Protein AF-M0ED87-F1 (afdb_monomer_lite)

Structure (mmCIF, N/CA/C/O backbone):
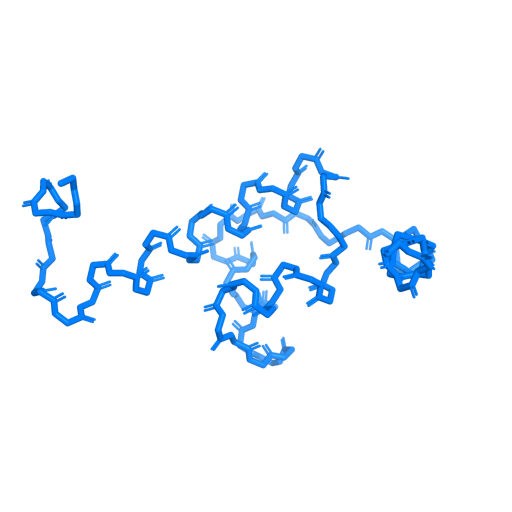data_AF-M0ED87-F1
#
_entry.id   AF-M0ED87-F1
#
loop_
_atom_site.group_PDB
_atom_site.id
_atom_site.type_symbol
_atom_site.label_atom_id
_atom_site.label_alt_id
_atom_site.label_comp_id
_atom_site.label_asym_id
_atom_site.label_entity_id
_atom_site.label_seq_id
_atom_site.pdbx_PDB_ins_code
_atom_site.Cartn_x
_atom_site.Cartn_y
_atom_site.Cartn_z
_atom_site.occupancy
_atom_site.B_iso_or_equiv
_atom_site.auth_seq_id
_atom_site.auth_comp_id
_atom_site.auth_asym_id
_atom_site.auth_atom_id
_atom_site.pdbx_PDB_model_num
ATOM 1 N N . MET A 1 1 ? -20.662 5.124 0.627 1.00 79.69 1 MET A N 1
ATOM 2 C CA . MET A 1 1 ? -19.974 4.117 -0.220 1.00 79.69 1 MET A CA 1
ATOM 3 C C . MET A 1 1 ? -19.106 3.208 0.634 1.00 79.69 1 MET A C 1
ATOM 5 O O . MET A 1 1 ? -19.333 2.009 0.614 1.00 79.69 1 MET A O 1
ATOM 9 N N . LEU A 1 2 ? -18.190 3.766 1.434 1.00 86.81 2 LEU A N 1
ATOM 10 C CA . LEU A 1 2 ? -17.340 2.991 2.347 1.00 86.81 2 LEU A CA 1
ATOM 11 C C . LEU A 1 2 ? -18.133 2.152 3.363 1.00 86.81 2 LEU A C 1
ATOM 13 O O . LEU A 1 2 ? -17.700 1.064 3.718 1.00 86.81 2 LEU A O 1
ATOM 17 N N . ASP A 1 3 ? -19.320 2.600 3.779 1.00 91.00 3 ASP A N 1
ATOM 18 C CA . ASP A 1 3 ? -20.142 1.902 4.781 1.00 91.00 3 ASP A CA 1
ATOM 19 C C . ASP A 1 3 ? -20.665 0.524 4.357 1.00 91.00 3 ASP A C 1
ATOM 21 O O . ASP A 1 3 ? -21.127 -0.232 5.206 1.00 91.00 3 ASP A O 1
ATOM 25 N N . ALA A 1 4 ? -20.577 0.189 3.065 1.00 92.25 4 ALA A N 1
ATOM 26 C CA . ALA A 1 4 ? -20.907 -1.138 2.549 1.00 92.25 4 ALA A CA 1
ATOM 27 C C . ALA A 1 4 ? -19.810 -2.184 2.828 1.00 92.25 4 ALA A C 1
ATOM 29 O O . ALA A 1 4 ? -20.040 -3.379 2.658 1.00 92.25 4 ALA A O 1
ATOM 30 N N . ILE A 1 5 ? -18.619 -1.750 3.249 1.00 93.69 5 ILE A N 1
ATOM 31 C CA . ILE A 1 5 ? -17.502 -2.635 3.576 1.00 93.69 5 ILE A CA 1
ATOM 32 C C . ILE A 1 5 ? -17.726 -3.210 4.970 1.00 93.69 5 ILE A C 1
ATOM 34 O O . ILE A 1 5 ? -17.902 -2.472 5.945 1.00 93.69 5 ILE A O 1
ATOM 38 N N . ALA A 1 6 ? -17.677 -4.538 5.063 1.00 94.19 6 ALA A N 1
ATOM 39 C CA . ALA A 1 6 ? -17.832 -5.295 6.301 1.00 94.19 6 ALA A CA 1
ATOM 40 C C . ALA A 1 6 ? -16.575 -5.206 7.195 1.00 94.19 6 ALA A C 1
ATOM 42 O O . ALA A 1 6 ? -15.947 -6.211 7.510 1.00 94.19 6 ALA A O 1
ATOM 43 N N . ALA A 1 7 ? -16.212 -3.984 7.591 1.00 94.62 7 ALA A N 1
ATOM 44 C CA . ALA A 1 7 ? -15.088 -3.662 8.464 1.00 94.62 7 ALA A CA 1
ATOM 45 C C . ALA A 1 7 ? -15.453 -2.523 9.439 1.00 94.62 7 ALA A C 1
ATOM 47 O O . ALA A 1 7 ? -16.391 -1.749 9.164 1.00 94.62 7 ALA A O 1
ATOM 48 N N . PRO A 1 8 ? -14.729 -2.388 10.568 1.00 97.19 8 PRO A N 1
ATOM 49 C CA . PRO A 1 8 ? -14.848 -1.233 11.453 1.00 97.19 8 PRO A CA 1
ATOM 50 C C . PRO A 1 8 ? -14.666 0.087 10.686 1.00 97.19 8 PRO A C 1
ATOM 52 O O . PRO A 1 8 ? -13.849 0.139 9.768 1.00 97.19 8 PRO A O 1
ATOM 55 N N . PRO A 1 9 ? -15.379 1.174 11.044 1.00 95.50 9 PRO A N 1
ATOM 56 C CA . PRO A 1 9 ? -15.323 2.437 10.303 1.00 95.50 9 PRO A CA 1
ATOM 57 C C . PRO A 1 9 ? -13.912 2.989 10.070 1.00 95.50 9 PRO A C 1
ATOM 59 O O . PRO A 1 9 ? -13.651 3.532 9.002 1.00 95.50 9 PRO A O 1
ATOM 62 N N . ALA A 1 10 ? -13.010 2.807 11.039 1.00 96.19 10 ALA A N 1
ATOM 63 C CA . ALA A 1 10 ? -11.624 3.266 10.961 1.00 96.19 10 ALA A CA 1
ATOM 64 C C . ALA A 1 10 ? -10.788 2.532 9.895 1.00 96.19 10 ALA A C 1
ATOM 66 O O . ALA A 1 10 ? -9.836 3.106 9.375 1.00 96.19 10 ALA A O 1
ATOM 67 N N . ASP A 1 11 ? -11.168 1.304 9.531 1.00 96.50 11 ASP A N 1
ATOM 68 C CA . ASP A 1 11 ? -10.385 0.452 8.629 1.00 96.50 11 ASP A CA 1
ATOM 69 C C . ASP A 1 11 ? -10.873 0.531 7.176 1.00 96.50 11 ASP A C 1
ATOM 71 O O . ASP A 1 11 ? -10.161 0.148 6.250 1.00 96.50 11 ASP A O 1
ATOM 75 N N . ARG A 1 12 ? -12.084 1.055 6.941 1.00 96.94 12 ARG A N 1
ATOM 76 C CA . ARG A 1 12 ? -12.732 1.046 5.616 1.00 96.94 12 ARG A CA 1
ATOM 77 C C . ARG A 1 12 ? -11.950 1.823 4.565 1.00 96.94 12 ARG A C 1
ATOM 79 O O . ARG A 1 12 ? -11.756 1.323 3.462 1.00 96.94 12 ARG A O 1
ATOM 86 N N . GLU A 1 13 ? -11.535 3.046 4.884 1.00 97.00 13 GLU A N 1
ATOM 87 C CA . GLU A 1 13 ? -10.755 3.868 3.956 1.00 97.00 13 GLU A CA 1
ATOM 88 C C . GLU A 1 13 ? -9.370 3.258 3.671 1.00 97.00 13 GLU A C 1
ATOM 90 O O . GLU A 1 13 ? -9.048 3.111 2.489 1.00 97.00 13 GLU A O 1
ATOM 95 N N . PRO A 1 14 ? -8.588 2.820 4.682 1.00 97.00 14 PRO A N 1
ATOM 96 C CA . PRO A 1 14 ? -7.357 2.066 4.452 1.00 97.00 14 PRO A CA 1
ATOM 97 C C . PRO A 1 14 ? -7.542 0.855 3.532 1.00 97.00 14 PRO A C 1
ATOM 99 O O . PRO A 1 14 ? -6.783 0.709 2.577 1.00 97.00 14 PRO A O 1
ATOM 102 N N . ILE A 1 15 ? -8.577 0.038 3.763 1.00 97.06 15 ILE A N 1
ATOM 103 C CA . ILE A 1 15 ? -8.880 -1.133 2.927 1.00 97.06 15 ILE A CA 1
ATOM 104 C C . ILE A 1 15 ? -9.098 -0.710 1.474 1.00 97.06 15 ILE A C 1
ATOM 106 O O . ILE A 1 15 ? -8.455 -1.246 0.577 1.00 97.06 15 ILE A O 1
ATOM 110 N N . VAL A 1 16 ? -9.958 0.282 1.218 1.00 97.25 16 VAL A N 1
ATOM 111 C CA . VAL A 1 16 ? -10.225 0.722 -0.163 1.00 97.25 16 VAL A CA 1
ATOM 112 C C . VAL A 1 16 ? -8.976 1.267 -0.831 1.00 97.25 16 VAL A C 1
ATOM 114 O O . VAL A 1 16 ? -8.722 0.946 -1.988 1.00 97.25 16 VAL A O 1
ATOM 117 N N . ARG A 1 17 ? -8.190 2.079 -0.122 1.00 98.00 17 ARG A N 1
ATOM 118 C CA . ARG A 1 17 ? -6.957 2.651 -0.666 1.00 98.00 17 ARG A CA 1
ATOM 119 C C . ARG A 1 17 ? -5.942 1.572 -1.024 1.00 98.00 17 ARG A C 1
ATOM 121 O O . ARG A 1 17 ? -5.334 1.659 -2.085 1.00 98.00 17 ARG A O 1
ATOM 128 N N . GLN A 1 18 ? -5.790 0.558 -0.177 1.00 98.31 18 GLN A N 1
ATOM 129 C CA . GLN A 1 18 ? -4.888 -0.565 -0.423 1.00 98.31 18 GLN A CA 1
ATOM 130 C C . GLN A 1 18 ? -5.346 -1.410 -1.615 1.00 98.31 18 GLN A C 1
ATOM 132 O O . GLN A 1 18 ? -4.564 -1.622 -2.537 1.00 98.31 18 GLN A O 1
ATOM 137 N N . GLU A 1 19 ? -6.614 -1.821 -1.659 1.00 97.75 19 GLU A N 1
ATOM 138 C CA . GLU A 1 19 ? -7.136 -2.631 -2.770 1.00 97.75 19 GLU A CA 1
ATOM 139 C C . GLU A 1 19 ? -7.116 -1.864 -4.104 1.00 97.75 19 GLU A C 1
ATOM 141 O O . GLU A 1 19 ? -6.801 -2.431 -5.154 1.00 97.75 19 GLU A O 1
ATOM 146 N N . LEU A 1 20 ? -7.385 -0.554 -4.073 1.00 98.00 20 LEU A N 1
ATOM 147 C CA . LEU A 1 20 ? -7.289 0.303 -5.253 1.00 98.00 20 LEU A CA 1
ATOM 148 C C . LEU A 1 20 ? -5.837 0.450 -5.725 1.00 98.00 20 LEU A C 1
ATOM 150 O O . LEU A 1 20 ? -5.573 0.297 -6.914 1.00 98.00 20 LEU A O 1
ATOM 154 N N . ALA A 1 21 ? -4.896 0.703 -4.811 1.00 98.06 21 ALA A N 1
ATOM 155 C CA . ALA A 1 21 ? -3.476 0.806 -5.135 1.00 98.06 21 ALA A CA 1
ATOM 156 C C . ALA A 1 21 ? -2.932 -0.477 -5.768 1.00 98.06 21 ALA A C 1
ATOM 158 O O . ALA A 1 21 ? -2.270 -0.413 -6.801 1.00 98.06 21 ALA A O 1
ATOM 159 N N . VAL A 1 22 ? -3.254 -1.639 -5.191 1.00 97.94 22 VAL A N 1
ATOM 160 C CA . VAL A 1 22 ? -2.853 -2.945 -5.733 1.00 97.94 22 VAL A CA 1
ATOM 161 C C . VAL A 1 22 ? -3.451 -3.160 -7.124 1.00 97.94 22 VAL A C 1
ATOM 163 O O . VAL A 1 22 ? -2.740 -3.569 -8.039 1.00 97.94 22 VAL A O 1
ATOM 166 N N . SER A 1 23 ? -4.736 -2.843 -7.311 1.00 97.44 23 SER A N 1
ATOM 167 C CA . SER A 1 23 ? -5.416 -3.011 -8.602 1.00 97.44 23 SER A CA 1
ATOM 168 C C . SER A 1 23 ? -4.809 -2.134 -9.698 1.00 97.44 23 SER A C 1
ATOM 170 O O . SER A 1 23 ? -4.589 -2.604 -10.813 1.00 97.44 23 SER A O 1
ATOM 172 N N . LEU A 1 24 ? -4.516 -0.870 -9.385 1.00 96.25 24 LEU A N 1
ATOM 173 C CA . LEU A 1 24 ? -3.935 0.071 -10.341 1.00 96.25 24 LEU A CA 1
ATOM 174 C C . LEU A 1 24 ? -2.460 -0.230 -10.636 1.00 96.25 24 LEU A C 1
ATOM 176 O O . LEU A 1 24 ? -2.052 -0.102 -11.786 1.00 96.25 24 LEU A O 1
ATOM 180 N N . TYR A 1 25 ? -1.686 -0.680 -9.643 1.00 95.00 25 TYR A N 1
ATOM 181 C CA . TYR A 1 25 ? -0.314 -1.159 -9.852 1.00 95.00 25 TYR A CA 1
ATOM 182 C C . TYR A 1 25 ? -0.287 -2.396 -10.753 1.00 95.00 25 TYR A C 1
ATOM 184 O O . TYR A 1 25 ? 0.435 -2.442 -11.745 1.00 95.00 25 TYR A O 1
ATOM 192 N N . ARG A 1 26 ? -1.136 -3.391 -10.460 1.00 94.50 26 ARG A N 1
ATOM 193 C CA . ARG A 1 26 ? -1.247 -4.621 -11.257 1.00 94.50 26 ARG A CA 1
ATOM 194 C C . ARG A 1 26 ? -1.614 -4.342 -12.713 1.00 94.50 26 ARG A C 1
ATOM 196 O O . ARG A 1 26 ? -1.162 -5.056 -13.596 1.00 94.50 26 ARG A O 1
ATOM 203 N N . ALA A 1 27 ? -2.455 -3.340 -12.947 1.00 93.62 27 ALA A N 1
ATOM 204 C CA . ALA A 1 27 ? -2.866 -2.924 -14.281 1.00 93.62 27 ALA A CA 1
ATOM 205 C C . ALA A 1 27 ? -1.880 -1.946 -14.952 1.00 93.62 27 ALA A C 1
ATOM 207 O O . ALA A 1 27 ? -2.219 -1.385 -15.990 1.00 93.62 27 ALA A O 1
ATOM 208 N N . GLU A 1 28 ? -0.700 -1.727 -14.357 1.00 89.94 28 GLU A N 1
ATOM 209 C CA . GLU A 1 28 ? 0.364 -0.832 -14.845 1.00 89.94 28 GLU A CA 1
ATOM 210 C C . GLU A 1 28 ? -0.066 0.637 -14.984 1.00 89.94 28 GLU A C 1
ATOM 212 O O . GLU A 1 28 ? 0.614 1.447 -15.607 1.00 89.94 28 GLU A O 1
ATOM 217 N N . TYR A 1 29 ? -1.183 1.018 -14.357 1.00 92.06 29 TYR A N 1
ATOM 218 C CA . TYR A 1 29 ? -1.611 2.410 -14.307 1.00 92.06 29 TYR A CA 1
ATOM 219 C C . TYR A 1 29 ? -0.808 3.211 -13.295 1.00 92.06 29 TYR A C 1
ATOM 221 O O . TYR A 1 29 ? -0.662 4.409 -13.476 1.00 92.06 29 TYR A O 1
ATOM 229 N N . LEU A 1 30 ? -0.302 2.597 -12.227 1.00 91.38 30 LEU A N 1
ATOM 230 C CA . LEU A 1 30 ? 0.552 3.275 -11.254 1.00 91.38 30 LEU A CA 1
ATOM 231 C C . LEU A 1 30 ? 1.912 2.596 -11.184 1.00 91.38 30 LEU A C 1
ATOM 233 O O . LEU A 1 30 ? 1.991 1.369 -11.183 1.00 91.38 30 LEU A O 1
ATOM 237 N N . SER A 1 31 ? 2.958 3.404 -11.031 1.00 92.44 31 SER A N 1
ATOM 238 C CA . SER A 1 31 ? 4.257 2.920 -10.578 1.00 92.44 31 SER A CA 1
ATOM 239 C C . SER A 1 31 ? 4.169 2.375 -9.153 1.00 92.44 31 SER A C 1
ATOM 241 O O . SER A 1 31 ? 3.247 2.687 -8.386 1.00 92.44 31 SER A O 1
ATOM 243 N N . PHE A 1 32 ? 5.186 1.615 -8.748 1.00 92.75 32 PHE A N 1
ATOM 244 C CA . PHE A 1 32 ? 5.324 1.177 -7.361 1.00 92.75 32 PHE A CA 1
ATOM 245 C C . PHE A 1 32 ? 5.302 2.354 -6.367 1.00 92.75 32 PHE A C 1
ATOM 247 O O . PHE A 1 32 ? 4.647 2.264 -5.324 1.00 92.75 32 PHE A O 1
ATOM 254 N N . GLY A 1 33 ? 5.986 3.461 -6.687 1.00 92.31 33 GLY A N 1
ATOM 255 C CA . GLY A 1 33 ? 6.074 4.657 -5.847 1.00 92.31 33 GLY A CA 1
ATOM 256 C C . GLY A 1 33 ? 4.713 5.306 -5.594 1.00 92.31 33 GLY A C 1
ATOM 257 O O . GLY A 1 33 ? 4.311 5.478 -4.440 1.00 92.31 33 GLY A O 1
ATOM 258 N N . THR A 1 34 ? 3.962 5.591 -6.656 1.00 94.62 34 THR A N 1
ATOM 259 C CA . THR A 1 34 ? 2.632 6.202 -6.541 1.00 94.62 34 THR A CA 1
ATOM 260 C C . THR A 1 34 ? 1.619 5.242 -5.915 1.00 94.62 34 THR A C 1
ATOM 262 O O . THR A 1 34 ? 0.785 5.658 -5.107 1.00 94.62 34 THR A O 1
ATOM 265 N N . ALA A 1 35 ? 1.709 3.942 -6.211 1.00 96.12 35 ALA A N 1
ATOM 266 C CA . ALA A 1 35 ? 0.824 2.940 -5.627 1.00 96.12 35 ALA A CA 1
ATOM 267 C C . ALA A 1 35 ? 1.008 2.814 -4.104 1.00 96.12 35 ALA A C 1
ATOM 269 O O . ALA A 1 35 ? 0.016 2.844 -3.370 1.00 96.12 35 ALA A O 1
ATOM 270 N N . ARG A 1 36 ? 2.248 2.755 -3.588 1.00 96.25 36 ARG A N 1
ATOM 271 C CA . ARG A 1 36 ? 2.476 2.695 -2.127 1.00 96.25 36 ARG A CA 1
ATOM 272 C C . ARG A 1 36 ? 1.985 3.958 -1.410 1.00 96.25 36 ARG A C 1
ATOM 274 O O . ARG A 1 36 ? 1.480 3.875 -0.291 1.00 96.25 36 ARG A O 1
ATOM 281 N N . GLU A 1 37 ? 2.086 5.119 -2.056 1.00 96.88 37 GLU A N 1
ATOM 282 C CA . GLU A 1 37 ? 1.596 6.391 -1.514 1.00 96.88 37 GLU A CA 1
ATOM 283 C C . GLU A 1 37 ? 0.069 6.437 -1.483 1.00 96.88 37 GLU A C 1
ATOM 285 O O . GLU A 1 37 ? -0.523 6.816 -0.466 1.00 96.88 37 GLU A O 1
ATOM 290 N N . LEU A 1 38 ? -0.589 5.949 -2.539 1.00 98.00 38 LEU A N 1
ATOM 291 C CA . LEU A 1 38 ?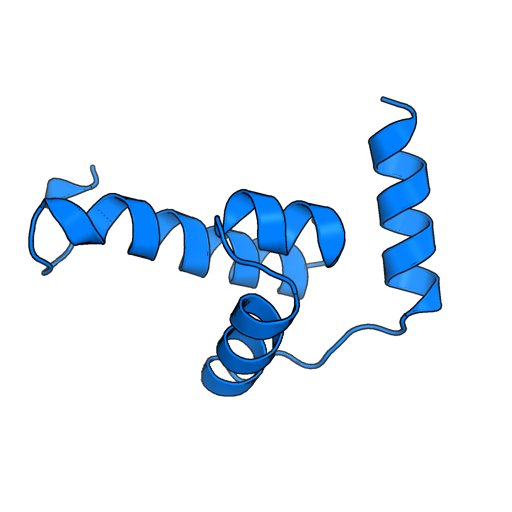 -2.034 5.749 -2.534 1.00 98.00 38 LEU A CA 1
ATOM 292 C C . LEU A 1 38 ? -2.444 4.787 -1.414 1.00 98.00 38 LEU A C 1
ATOM 294 O O . LEU A 1 38 ? -3.354 5.110 -0.656 1.00 98.00 38 LEU A O 1
ATOM 298 N N . ALA A 1 39 ? -1.734 3.676 -1.227 1.00 97.81 39 ALA A N 1
ATOM 299 C CA . ALA A 1 39 ? -1.995 2.724 -0.147 1.00 97.81 39 ALA A CA 1
ATOM 300 C C . ALA A 1 39 ? -1.744 3.296 1.264 1.00 97.81 39 ALA A C 1
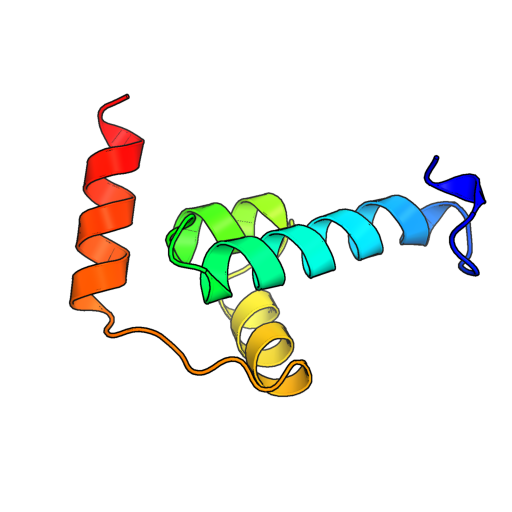ATOM 302 O O . ALA A 1 39 ? -2.196 2.708 2.246 1.00 97.81 39 ALA A O 1
ATOM 303 N N . GLY A 1 40 ? -1.038 4.427 1.385 1.00 97.88 40 GLY A N 1
ATOM 304 C CA . GLY A 1 40 ? -0.624 4.992 2.671 1.00 97.88 40 GLY A CA 1
ATOM 305 C C . GLY A 1 40 ? 0.437 4.143 3.379 1.00 97.88 40 GLY A C 1
ATOM 306 O O . GLY A 1 40 ? 0.515 4.152 4.606 1.00 97.88 40 GLY A O 1
ATOM 307 N N . LEU A 1 41 ? 1.228 3.383 2.618 1.00 97.69 41 LEU A N 1
ATOM 308 C CA . LEU A 1 41 ? 2.219 2.443 3.129 1.00 97.69 41 LEU A CA 1
ATOM 309 C C . LEU A 1 41 ? 3.641 2.873 2.752 1.00 97.69 41 LEU A C 1
ATOM 311 O O . LEU A 1 41 ? 3.897 3.516 1.731 1.00 97.69 41 LEU A O 1
ATOM 315 N N . SER A 1 42 ? 4.599 2.482 3.590 1.00 96.50 42 SER A N 1
ATOM 316 C CA . SER A 1 42 ? 6.014 2.533 3.229 1.00 96.50 42 SER A CA 1
ATOM 317 C C . SER A 1 42 ? 6.340 1.451 2.196 1.00 96.50 42 SER A C 1
ATOM 319 O O . SER A 1 42 ? 5.566 0.515 1.995 1.00 96.50 42 SER A O 1
ATOM 321 N N . GLU A 1 43 ? 7.517 1.529 1.576 1.00 92.00 43 GLU A N 1
ATOM 322 C CA . GLU A 1 43 ? 8.006 0.470 0.682 1.00 92.00 43 GLU A CA 1
ATOM 323 C C . GLU A 1 43 ? 7.989 -0.914 1.358 1.00 92.00 43 GLU A C 1
ATOM 325 O O . GLU A 1 43 ? 7.458 -1.871 0.794 1.00 92.00 43 GLU A O 1
ATOM 330 N N . ALA A 1 44 ? 8.463 -0.991 2.607 1.00 94.12 44 ALA A N 1
ATOM 331 C CA . ALA A 1 44 ? 8.478 -2.223 3.395 1.00 94.12 44 ALA A CA 1
ATOM 332 C C . ALA A 1 44 ? 7.076 -2.739 3.772 1.00 94.12 44 ALA A C 1
ATOM 334 O O . ALA A 1 44 ? 6.934 -3.914 4.095 1.00 94.12 44 ALA A O 1
ATOM 335 N N . GLY A 1 45 ? 6.050 -1.879 3.754 1.00 96.50 45 GLY A N 1
ATOM 336 C CA . GLY A 1 45 ? 4.657 -2.269 3.986 1.00 96.50 45 GLY A CA 1
ATOM 337 C C . GLY A 1 45 ? 3.921 -2.668 2.706 1.00 96.50 45 GLY A C 1
ATOM 338 O O . GLY A 1 45 ? 3.078 -3.560 2.734 1.00 96.50 45 GLY A O 1
ATOM 339 N N . PHE A 1 46 ? 4.255 -2.047 1.573 1.00 96.81 46 PHE A N 1
ATOM 340 C CA . PHE A 1 46 ? 3.572 -2.304 0.306 1.00 96.81 46 PHE A CA 1
ATOM 341 C C . PHE A 1 46 ? 4.057 -3.589 -0.382 1.00 96.81 46 PHE A C 1
ATOM 343 O O . PHE A 1 46 ? 3.256 -4.311 -0.967 1.00 96.81 46 PHE A O 1
ATOM 350 N N . GLN A 1 47 ? 5.343 -3.937 -0.258 1.00 93.88 47 GLN A N 1
ATOM 351 C CA . GLN A 1 47 ? 5.886 -5.196 -0.791 1.00 93.88 47 GLN A CA 1
ATOM 352 C C . GLN A 1 47 ? 5.157 -6.451 -0.267 1.00 93.88 47 GLN A C 1
ATOM 354 O O . GLN A 1 47 ? 4.734 -7.265 -1.089 1.00 93.88 47 GLN A O 1
ATOM 359 N N . PRO A 1 48 ? 4.975 -6.630 1.059 1.00 96.12 48 PRO A N 1
ATOM 360 C CA . PRO A 1 48 ? 4.207 -7.754 1.591 1.00 96.12 48 PRO A CA 1
ATOM 361 C C . PRO A 1 48 ? 2.759 -7.767 1.104 1.00 96.12 48 PRO A C 1
ATOM 363 O O . PRO A 1 48 ? 2.257 -8.830 0.753 1.00 96.12 48 PRO A O 1
ATOM 366 N N . LEU A 1 49 ? 2.117 -6.596 1.010 1.00 97.06 49 LEU A N 1
ATOM 367 C CA . LEU A 1 49 ? 0.741 -6.479 0.526 1.00 97.06 49 LEU A CA 1
ATOM 368 C C . LEU A 1 49 ? 0.590 -7.006 -0.912 1.00 97.06 49 LEU A C 1
ATOM 370 O O . LEU A 1 49 ? -0.368 -7.720 -1.199 1.00 97.06 49 LEU A O 1
ATOM 374 N N . LEU A 1 50 ? 1.541 -6.706 -1.805 1.00 95.88 50 LEU A N 1
ATOM 375 C CA . LEU A 1 50 ? 1.552 -7.268 -3.163 1.00 95.88 50 LEU A CA 1
ATOM 376 C C . LEU A 1 50 ? 1.690 -8.797 -3.141 1.00 95.88 50 LEU A C 1
ATOM 378 O O . LEU A 1 50 ? 0.981 -9.484 -3.872 1.00 95.88 50 LEU A O 1
ATOM 382 N N . GLY A 1 51 ? 2.544 -9.328 -2.260 1.00 95.12 51 GLY A N 1
ATOM 383 C CA . GLY A 1 51 ? 2.710 -10.771 -2.069 1.00 95.12 51 GLY A CA 1
ATOM 384 C C . GLY A 1 51 ? 1.437 -11.461 -1.569 1.00 95.12 51 GLY A C 1
ATOM 385 O O . GLY A 1 51 ? 1.044 -12.486 -2.116 1.00 95.12 51 GLY A O 1
ATOM 386 N N . GLU A 1 52 ? 0.747 -10.875 -0.586 1.00 96.75 52 GLU A N 1
ATOM 387 C CA . GLU A 1 52 ? -0.538 -11.380 -0.077 1.00 96.75 52 GLU A CA 1
ATOM 388 C C . GLU A 1 52 ? -1.648 -11.390 -1.136 1.00 96.75 52 GLU A C 1
ATOM 390 O O . GLU A 1 52 ? -2.610 -12.147 -1.013 1.00 96.75 52 GLU A O 1
ATOM 395 N N . ARG A 1 53 ? -1.552 -10.521 -2.147 1.00 96.00 53 ARG A N 1
ATOM 396 C CA . ARG A 1 53 ? -2.512 -10.410 -3.256 1.00 96.00 53 ARG A CA 1
ATOM 397 C C . ARG A 1 53 ? -2.040 -11.107 -4.534 1.00 96.00 53 ARG A C 1
ATOM 399 O O . ARG A 1 53 ? -2.696 -10.968 -5.566 1.00 96.00 53 ARG A O 1
ATOM 406 N N . GLU A 1 54 ? -0.931 -11.845 -4.458 1.00 95.19 54 GLU A N 1
ATOM 407 C CA . GLU A 1 54 ? -0.336 -12.593 -5.572 1.00 95.19 54 GLU A CA 1
ATOM 408 C C . G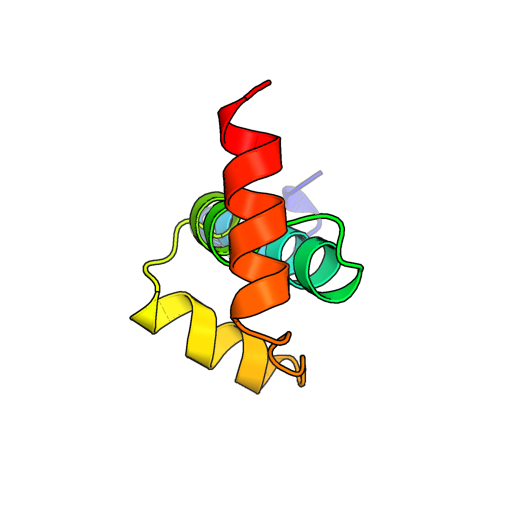LU A 1 54 ? -0.081 -11.709 -6.807 1.00 95.19 54 GLU A C 1
ATOM 410 O O . GLU A 1 54 ? -0.309 -12.108 -7.951 1.00 95.19 54 GLU A O 1
ATOM 415 N N . VAL A 1 55 ? 0.365 -10.472 -6.573 1.00 93.25 55 VAL A N 1
ATOM 416 C CA . VAL A 1 55 ? 0.756 -9.535 -7.629 1.00 93.25 55 VAL A CA 1
ATOM 417 C C . VAL A 1 55 ? 2.264 -9.611 -7.815 1.00 93.25 55 VAL A C 1
ATOM 419 O O . VAL A 1 55 ? 3.028 -9.302 -6.899 1.00 93.25 55 VAL A O 1
ATOM 422 N N . GLU A 1 56 ? 2.690 -10.037 -9.006 1.00 86.50 56 GLU A N 1
ATOM 423 C CA . GLU A 1 56 ? 4.102 -10.015 -9.383 1.00 86.50 56 GLU A CA 1
ATOM 424 C C . GLU A 1 56 ? 4.639 -8.585 -9.386 1.00 86.50 56 GLU A C 1
ATOM 426 O O . GLU A 1 56 ? 3.947 -7.631 -9.745 1.00 86.50 56 GLU A O 1
ATOM 431 N N . ARG A 1 57 ? 5.894 -8.442 -8.957 1.00 78.81 57 ARG A N 1
ATOM 432 C CA . ARG A 1 57 ? 6.585 -7.161 -9.015 1.00 78.81 57 ARG A CA 1
ATOM 433 C C . ARG A 1 57 ? 6.999 -6.901 -10.458 1.00 78.81 57 ARG A C 1
ATOM 435 O O . ARG A 1 57 ? 7.635 -7.760 -11.067 1.00 78.81 57 ARG A O 1
ATOM 442 N N . HIS A 1 58 ? 6.690 -5.710 -10.954 1.00 79.94 58 HIS A N 1
ATOM 443 C CA . HIS A 1 58 ? 7.158 -5.261 -12.259 1.00 79.94 58 HIS A CA 1
ATOM 444 C C . HIS A 1 58 ? 8.678 -5.081 -12.268 1.00 79.94 58 HIS A C 1
ATOM 446 O O . HIS A 1 58 ? 9.317 -4.915 -11.221 1.00 79.94 58 HIS A O 1
ATOM 452 N N . ASP A 1 59 ? 9.270 -5.103 -13.462 1.00 73.31 59 ASP A N 1
ATOM 453 C CA . ASP A 1 59 ? 10.682 -4.780 -13.632 1.00 73.31 59 ASP A CA 1
ATOM 454 C C . ASP A 1 59 ? 10.970 -3.381 -13.068 1.00 73.31 59 ASP A C 1
ATOM 456 O O . ASP A 1 59 ? 10.373 -2.389 -13.486 1.00 73.31 59 ASP A O 1
ATOM 460 N N . THR A 1 60 ? 11.946 -3.276 -12.161 1.00 72.38 60 THR A N 1
ATOM 461 C CA . THR A 1 60 ? 12.303 -2.021 -11.472 1.00 72.38 60 THR A CA 1
ATOM 462 C C . THR A 1 60 ? 12.572 -0.855 -12.436 1.00 72.38 60 THR A C 1
ATOM 464 O O . THR A 1 60 ? 12.368 0.305 -12.088 1.00 72.38 60 THR A O 1
ATOM 467 N N . ALA A 1 61 ? 13.035 -1.143 -13.656 1.00 73.94 61 ALA A N 1
ATOM 468 C CA . ALA A 1 61 ? 13.260 -0.132 -14.686 1.00 73.94 61 ALA A CA 1
ATOM 469 C C . ALA A 1 61 ? 11.954 0.440 -15.268 1.00 73.94 61 ALA A C 1
ATOM 471 O O . ALA A 1 61 ? 11.906 1.631 -15.571 1.00 73.94 61 ALA A O 1
ATOM 472 N N . ALA A 1 62 ? 10.912 -0.384 -15.409 1.00 73.75 62 ALA A N 1
ATOM 473 C CA . ALA A 1 62 ? 9.589 0.051 -15.851 1.00 73.75 62 ALA A CA 1
ATOM 474 C C . ALA A 1 62 ? 8.910 0.904 -14.768 1.00 73.75 62 ALA A C 1
ATOM 476 O O . ALA A 1 62 ? 8.421 1.991 -15.069 1.00 73.75 62 ALA A O 1
ATOM 477 N N . ASP A 1 63 ? 8.998 0.476 -13.503 1.00 77.00 63 ASP A N 1
ATOM 478 C CA . ASP A 1 63 ? 8.516 1.256 -12.354 1.00 77.00 63 ASP A CA 1
ATOM 479 C C . ASP A 1 63 ? 9.178 2.642 -12.288 1.00 77.00 63 ASP A C 1
ATOM 481 O O . ASP A 1 63 ? 8.496 3.656 -12.133 1.00 77.00 63 ASP A O 1
ATOM 485 N N . LEU A 1 64 ? 10.501 2.703 -12.480 1.00 77.25 64 LEU A N 1
ATOM 486 C CA . LEU A 1 64 ? 11.244 3.964 -12.491 1.00 77.25 64 LEU A CA 1
ATOM 487 C C . LEU A 1 64 ? 10.840 4.878 -13.659 1.00 77.25 64 LEU A C 1
ATOM 489 O O . LEU A 1 64 ? 10.825 6.099 -13.507 1.00 77.25 64 LEU A O 1
ATOM 493 N N . ALA A 1 65 ? 10.538 4.312 -14.829 1.00 78.12 65 ALA A N 1
ATOM 494 C CA . ALA A 1 65 ? 10.099 5.091 -15.982 1.00 78.12 65 ALA A CA 1
ATOM 495 C C . ALA A 1 65 ? 8.740 5.758 -15.721 1.00 78.12 65 ALA A C 1
ATOM 497 O O . ALA A 1 65 ? 8.606 6.957 -15.970 1.00 78.12 65 ALA A O 1
ATOM 498 N N . LEU A 1 66 ? 7.787 5.009 -15.155 1.00 76.25 66 LEU A N 1
ATOM 499 C CA . LEU A 1 66 ? 6.482 5.526 -14.734 1.00 76.25 66 LEU A CA 1
ATOM 500 C C . LEU A 1 66 ? 6.623 6.596 -13.642 1.00 76.25 66 LEU A C 1
ATOM 502 O O . LEU A 1 66 ? 6.012 7.654 -13.754 1.00 76.25 66 LEU A O 1
ATOM 506 N N . ASP A 1 67 ? 7.467 6.382 -12.625 1.00 81.19 67 ASP A N 1
ATOM 507 C CA . ASP A 1 67 ? 7.725 7.393 -11.584 1.00 81.19 67 ASP A CA 1
ATOM 508 C C . ASP A 1 67 ? 8.242 8.719 -12.178 1.00 81.19 67 ASP A C 1
ATOM 510 O O . ASP A 1 67 ? 7.851 9.804 -11.747 1.00 81.19 67 ASP A O 1
ATOM 514 N N . VAL A 1 68 ? 9.116 8.651 -13.189 1.00 80.12 68 VAL A N 1
ATOM 515 C CA . VAL A 1 68 ? 9.645 9.839 -13.879 1.00 80.12 68 VAL A CA 1
ATOM 516 C C . VAL A 1 68 ? 8.587 10.525 -14.743 1.00 80.12 68 VAL A C 1
ATOM 518 O O . VAL A 1 68 ? 8.614 11.750 -14.858 1.00 80.12 68 VAL A O 1
ATOM 521 N N . GLU A 1 69 ? 7.698 9.765 -15.380 1.00 81.31 69 GLU A N 1
ATOM 522 C CA . GLU A 1 69 ? 6.572 10.310 -16.142 1.00 81.31 69 GLU A CA 1
ATOM 523 C C . GLU A 1 69 ? 5.619 11.071 -15.216 1.00 81.31 69 GLU A C 1
ATOM 525 O O . GLU A 1 69 ? 5.393 12.260 -15.425 1.00 81.31 69 GLU A O 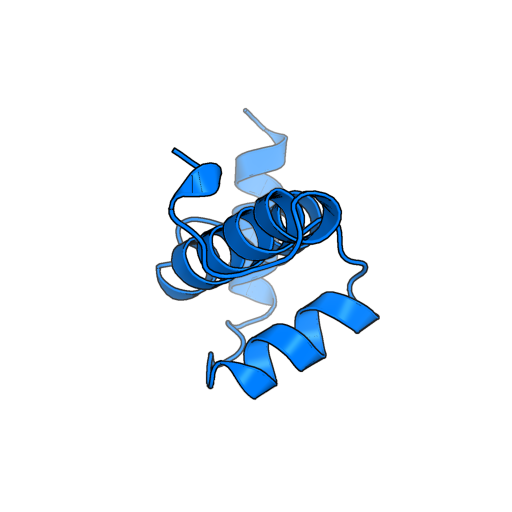1
ATOM 530 N N . TYR A 1 70 ? 5.188 10.443 -14.122 1.00 76.50 70 TYR A N 1
ATOM 531 C CA . TYR A 1 70 ? 4.287 11.059 -13.148 1.00 76.50 70 TYR A CA 1
ATOM 532 C C . TYR A 1 70 ? 4.869 12.284 -12.442 1.00 76.50 70 TYR A C 1
ATOM 534 O O . TYR A 1 70 ? 4.125 13.185 -12.077 1.00 76.50 70 TYR A O 1
ATOM 542 N N . ALA A 1 71 ? 6.187 12.358 -12.250 1.00 78.38 71 ALA A N 1
ATOM 543 C CA . ALA A 1 71 ? 6.825 13.533 -11.657 1.00 78.38 71 ALA A CA 1
ATOM 544 C C . ALA A 1 71 ? 6.879 14.760 -12.594 1.00 78.38 71 ALA A C 1
ATOM 546 O O . ALA A 1 71 ? 7.302 15.835 -12.159 1.00 78.38 71 ALA A O 1
ATOM 547 N N . ARG A 1 72 ? 6.547 14.602 -13.883 1.00 76.31 72 ARG A N 1
ATOM 548 C CA . ARG A 1 72 ? 6.587 15.678 -14.889 1.00 76.31 72 ARG A CA 1
ATOM 549 C C . ARG A 1 72 ? 5.236 16.351 -15.131 1.00 76.31 72 ARG A C 1
ATOM 551 O O . ARG A 1 72 ? 5.250 17.449 -15.691 1.00 76.31 72 ARG A O 1
ATOM 558 N N . ASP A 1 73 ? 4.143 15.719 -14.716 1.00 61.84 73 ASP A N 1
ATOM 559 C CA . ASP A 1 73 ? 2.768 16.233 -14.797 1.00 61.84 73 ASP A CA 1
ATOM 560 C C . ASP A 1 73 ? 2.341 16.941 -13.498 1.00 61.84 73 ASP A C 1
ATOM 562 O O . ASP A 1 73 ? 1.575 17.931 -13.594 1.00 61.84 73 ASP A O 1
#

Organism: NCBI:txid1227467

Foldseek 3Di:
DLVVDPDDPVCSCLVVQLVVLLVCVLVVVAAPVVSCVSSVHDPVGNVVSCVVVVRDDDDPVSSVVRVVVVVVD

Secondary structure (DSSP, 8-state):
-GGGSSS-HHHHHHHHHHHHHHHHHHTTSS-HHHHHHHHT--HHHHHHHHHHTTPPPPPHHHHHHHHHHHTT-

Sequence (73 aa):
MLDAIAAPPADREPIVRQELAVSLYRAEYLSFGTARELAGLSEAGFQPLLGEREVERHDTAADLALDVEYARD

InterPro domains:
  IPR005368 UPF0175 [PF03683] (2-70)

Radius of gyration: 12.98 Å; chains: 1; bounding box: 34×29×28 Å

pLDDT: mean 90.57, std 8.69, range [61.84, 98.31]

=== Feature glossary ===
Legend for the data blocks above and below:

— What the protein is —

Sequence gives the chain of amino acids in standard one-letter code (A=alanine, C=cysteine, …, Y=tyrosine), read N→C. It is the only feature that is directly encoded by the gene; all structural features are derived from the folded form of this sequence.

The annotation block draws on four external resources. InterPro: which protein families and domains the sequence belongs to. GO: standardized terms for what the protein does, what process it participates in, and where in the cell it acts. CATH: which structural fold it has in the CATH hierarchy. Organism: the species of origin.

— Where its atoms are —

Atomic coordinates in PDBx/mmCIF format — the same representation the Protein Data Bank distributes. Each line of the _atom_site loop places one backbone atom in Cartesian space (units: ångströms, origin: arbitrary).

Six rendered views show the 3D structure from the faces of a cube — i.e. along ±x, ±y, ±z. Rendering representation is drawn randomly per protein from cartoon (secondary-structure ribbons), sticks (backbone bonds), or molecular surface; coloring is either N→C rainbow (blue at the N-terminus through red at the C-terminus) or one color per chain.

— Local backbone conformation —

DSSP 8-state secondary structure assigns each residue one of H (α-helix), G (3₁₀-helix), I (π-helix), E (extended β-strand), B (isolated β-bridge), T (hydrogen-bonded turn), S (bend), or '-' (coil). The assignment is computed from backbone hydrogen-bond geometry via the Kabsch–Sande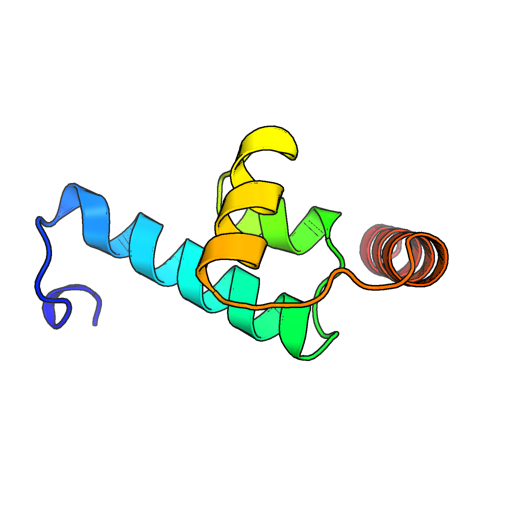r algorithm.

P-SEA three-state annotation labels each residue as helix, strand, or coil based purely on the geometry of the Cα trace. It serves as a fallback when the full backbone (and thus DSSP) is unavailable.

φ (phi) and ψ (psi) are the two rotatable backbone dihedrals per residue: φ is the C(i-1)–N–Cα–C torsion, ψ is the N–Cα–C–N(i+1) torsion, both in degrees on (−180°, 180°]. α-helical residues cluster near (−60°, −45°); β-strand residues near (−120°, +130°). A Ramachandran plot is simply a scatter of (φ, ψ) for every residue.

— Global shape and packing —

Radius of gyration (Rg) is the root-mean-square distance of Cα atoms from their centroid — a single number for overall size and compactness. A globular domain of N residues has Rg ≈ 2.2·N^0.38 Å; an extended or disordered chain has a much larger Rg. The Cα contact count is the number of residue pairs whose Cα atoms are within 8 Å and are more than four positions apart in sequence — a standard proxy for tertiary packing density. The bounding box is the smallest axis-aligned box enclosing all Cα atoms.

Accessible surface area quantifies burial. A residue with SASA near zero is packed into the hydrophobic core; one with SASA >100 Å² sits on the surface. Computed here via the Shrake–Rupley numerical algorithm with a 1.4 Å probe.

The contact map is a binary N×N matrix image: pixel (i, j) is dark where Cα_i and Cα_j are within 8 Å and |i−j|>4. Because the |i−j|>4 filter removes local helical contacts, off-diagonal stripes parallel to the main diagonal indicate parallel β-sheets; stripes perpendicular to it indicate antiparallel β-sheets. The Ramachandran plot scatters every residue's (φ, ψ) pair against the sterically allowed regions. The PAE heatmap renders the predicted-aligned-error matrix.

— Structural neighborhood —

A 3Di character summarizes, for each residue, the relative orientation of the Cα frame of its nearest spatial neighbor. Because it encodes fold topology rather than chemistry, 3Di alignments detect remote structural similarity that sequence alignment misses.

Structural nearest neighbors (via Foldseek easy-search vs the PDB). Reported per hit: target PDB id, E-value, and alignment TM-score. A TM-score above ~0.5 is the conventional threshold for 'same fold'.

— Confidence and disorder —

For AlphaFold models, the B-factor field carries pLDDT — the model's own estimate of local accuracy on a 0–100 scale. Regions with pLDDT<50 should be treated as essentially unmodeled; they often correspond to intrinsically disordered segments.

B-factor (Debye–Waller factor) reflects atomic displacement in the crystal lattice. It is an experimental observable (units Å²), not a prediction; low values mean the atom is pinned down, high values mean it moves or is heterogeneous across the crystal.

Predicted Aligned Error (PAE) is an AlphaFold confidence matrix: entry (i, j) is the expected error in the position of residue j, in ångströms, when the prediction is superimposed on the true structure at residue i. Low PAE within a block of residues means that block is internally rigid and well-predicted; high PAE between two blocks means their relative placement is uncertain even if each block individually is confident.